Protein AF-A0AAN8QUX8-F1 (afdb_monomer_lite)

Foldseek 3Di:
DVLCVVVVPPDLLPDDQQADPDDDDDDDDDDDDDDDDDDDPDDDDPDDPDQPQDDDLSWDVVSVVSVLVVCVVVVLDPVSCVSNVHDSVVSVVVVVVVVVVVVVCVVVVHDDDDPPPPVSVVVSVLCVVQVQQKWFQDPVRWIARSNPRDTAADDPVISCNPVSGGMDGDDDGDDDPPD

Secondary structure (DSSP, 8-state):
-HHHHHTT-S-TTT--TTSPPPPP---------------------TT---------TT-HHHHHHHHHHHHHHTTT-HHHHHHTT--HHHHHHHHHHHHHHHHHHHHTT------TT-HHHHHHHHHHHTTTSEEEE-TTS-EEETTT--EE---TTSTTTTT--SEEE-S-----S--

Radius of gyration: 19.9 Å; chains: 1; bounding box: 48×49×47 Å

Structure (mmCIF, N/CA/C/O backbone):
data_AF-A0AAN8QUX8-F1
#
_entry.id   AF-A0AAN8QUX8-F1
#
loop_
_atom_site.group_PDB
_atom_site.id
_atom_site.type_symbol
_atom_site.label_atom_id
_atom_site.label_alt_id
_atom_site.label_comp_id
_atom_site.label_asym_id
_atom_site.label_entity_id
_atom_site.label_seq_id
_atom_site.pdbx_PDB_ins_code
_atom_site.Cartn_x
_atom_site.Cartn_y
_atom_site.Cartn_z
_atom_site.occupancy
_atom_site.B_iso_or_equiv
_atom_site.auth_seq_id
_atom_site.auth_comp_id
_atom_site.auth_asym_id
_atom_site.auth_atom_id
_atom_site.pdbx_PDB_model_num
ATOM 1 N N . MET A 1 1 ? -6.688 -5.382 -16.692 1.00 49.72 1 MET A N 1
ATOM 2 C CA . MET A 1 1 ? -6.748 -6.836 -16.999 1.00 49.72 1 MET A CA 1
ATOM 3 C C . MET A 1 1 ? -6.041 -7.184 -18.309 1.00 49.72 1 MET A C 1
ATOM 5 O O . MET A 1 1 ? -5.188 -8.056 -18.287 1.00 49.72 1 MET A O 1
ATOM 9 N N . LEU A 1 2 ? -6.322 -6.482 -19.418 1.00 51.19 2 LEU A N 1
ATOM 10 C CA . LEU A 1 2 ? -5.682 -6.743 -20.720 1.00 51.19 2 LEU A CA 1
ATOM 11 C C . LEU A 1 2 ? -4.148 -6.569 -20.711 1.00 51.19 2 LEU A C 1
ATOM 13 O O . LEU A 1 2 ? -3.449 -7.403 -21.270 1.00 51.19 2 LEU A O 1
ATOM 17 N N . GLN A 1 3 ? -3.618 -5.566 -20.001 1.00 54.81 3 GLN A N 1
ATOM 18 C CA . GLN A 1 3 ? -2.165 -5.364 -19.859 1.00 54.81 3 GLN A CA 1
ATOM 19 C C . GLN A 1 3 ? -1.473 -6.471 -19.037 1.00 54.81 3 GLN A C 1
ATOM 21 O O . GLN A 1 3 ? -0.363 -6.868 -19.358 1.00 54.81 3 GLN A O 1
ATOM 26 N N . LEU A 1 4 ? -2.141 -7.033 -18.020 1.00 53.81 4 LEU A N 1
ATOM 27 C CA . LEU A 1 4 ? -1.599 -8.136 -17.207 1.00 53.81 4 LEU A CA 1
ATOM 28 C C . LEU A 1 4 ? -1.631 -9.480 -17.951 1.00 53.81 4 LEU A C 1
ATOM 30 O O . LEU A 1 4 ? -0.699 -10.271 -17.833 1.00 53.81 4 LEU A O 1
ATOM 34 N N . LEU A 1 5 ? -2.665 -9.714 -18.768 1.00 52.16 5 LEU A N 1
ATOM 35 C CA . LEU A 1 5 ? -2.721 -10.871 -19.666 1.00 52.16 5 LEU A CA 1
ATOM 36 C C . LEU A 1 5 ? -1.632 -10.802 -20.749 1.00 52.16 5 LEU A C 1
ATOM 38 O O . LEU A 1 5 ? -1.061 -11.833 -21.097 1.00 52.16 5 LEU A O 1
ATOM 42 N N . ALA A 1 6 ? -1.294 -9.600 -21.231 1.00 52.31 6 ALA A N 1
ATOM 43 C CA . ALA A 1 6 ? -0.196 -9.387 -22.177 1.00 52.31 6 ALA A CA 1
ATOM 44 C C . ALA A 1 6 ? 1.196 -9.705 -21.587 1.00 52.31 6 ALA A C 1
ATOM 46 O O . ALA A 1 6 ? 2.112 -10.023 -22.338 1.00 52.31 6 ALA A O 1
ATOM 47 N N . LEU A 1 7 ? 1.340 -9.697 -20.256 1.00 54.75 7 LEU A N 1
ATOM 48 C CA . LEU A 1 7 ? 2.561 -10.084 -19.531 1.00 54.75 7 LEU A CA 1
ATOM 49 C C . LEU A 1 7 ? 2.627 -11.586 -19.209 1.00 54.75 7 LEU A C 1
ATOM 51 O O . LEU A 1 7 ? 3.510 -12.030 -18.479 1.00 54.75 7 LEU A O 1
ATOM 55 N N . GLY A 1 8 ? 1.681 -12.387 -19.710 1.00 55.41 8 GLY A N 1
ATOM 56 C CA . GLY A 1 8 ? 1.648 -13.823 -19.442 1.00 55.41 8 GLY A CA 1
ATOM 57 C C . GLY A 1 8 ? 1.286 -14.169 -17.996 1.00 55.41 8 GLY A C 1
ATOM 58 O O . GLY A 1 8 ? 1.642 -15.249 -17.530 1.00 55.41 8 GLY A O 1
ATOM 59 N N . ILE A 1 9 ? 0.579 -13.283 -17.284 1.00 58.78 9 ILE A N 1
ATOM 60 C CA . ILE A 1 9 ? -0.024 -13.583 -15.980 1.00 58.78 9 ILE A CA 1
ATOM 61 C C . ILE A 1 9 ? -1.456 -14.068 -16.252 1.00 58.78 9 ILE A C 1
ATOM 63 O O . ILE A 1 9 ? -2.357 -13.243 -16.422 1.00 58.78 9 ILE A O 1
ATOM 67 N N . PRO A 1 10 ? -1.694 -15.394 -16.336 1.00 51.91 10 PRO A N 1
ATOM 68 C CA . PRO A 1 10 ? -3.001 -15.930 -16.713 1.00 51.91 10 PRO A CA 1
ATOM 69 C C . PRO A 1 10 ? -4.055 -15.685 -15.631 1.00 51.91 10 PRO A C 1
ATOM 71 O O . PRO A 1 10 ? -5.245 -15.663 -15.930 1.00 51.91 10 PRO A O 1
ATOM 74 N N . ASP A 1 11 ? -3.623 -15.496 -14.379 1.00 58.22 11 ASP A N 1
ATOM 75 C CA . ASP A 1 11 ? -4.512 -15.276 -13.249 1.00 58.22 11 ASP A CA 1
ATOM 76 C C . ASP A 1 11 ? -3.861 -14.423 -12.150 1.00 58.22 11 ASP A C 1
ATOM 78 O O . ASP A 1 11 ? -3.044 -14.892 -11.355 1.00 58.22 11 ASP A O 1
ATOM 82 N N . VAL A 1 12 ? -4.292 -13.165 -12.061 1.00 55.34 12 VAL A N 1
ATOM 83 C CA . VAL A 1 12 ? -3.917 -12.222 -10.993 1.00 55.34 12 VAL A CA 1
ATOM 84 C C . VAL A 1 12 ? -4.300 -12.760 -9.603 1.00 55.34 12 VAL A C 1
ATOM 86 O O . VAL A 1 12 ? -3.680 -12.400 -8.602 1.00 55.34 12 VAL A O 1
ATOM 89 N N . MET A 1 13 ? -5.295 -13.651 -9.524 1.00 53.06 13 MET A N 1
ATOM 90 C CA . MET A 1 13 ? -5.800 -14.229 -8.276 1.00 53.06 13 MET A CA 1
ATOM 91 C C . MET A 1 13 ? -4.924 -15.357 -7.732 1.00 53.06 13 MET A C 1
ATOM 93 O O . MET A 1 13 ? -5.042 -15.689 -6.555 1.00 53.06 13 MET A O 1
ATOM 97 N N . ASN A 1 14 ? -4.033 -15.927 -8.538 1.00 56.31 14 ASN A N 1
ATOM 98 C CA . ASN A 1 14 ? -3.065 -16.931 -8.091 1.00 56.31 14 ASN A CA 1
ATOM 99 C C . ASN A 1 14 ? -1.615 -16.467 -8.254 1.00 56.31 14 ASN A C 1
ATOM 101 O O . ASN A 1 14 ? -0.698 -17.147 -7.795 1.00 56.31 14 ASN A O 1
ATOM 105 N N . PHE A 1 15 ? -1.405 -15.302 -8.867 1.00 56.56 15 PHE A N 1
ATOM 106 C CA . PHE A 1 15 ? -0.083 -14.743 -9.068 1.00 56.56 15 PHE A CA 1
ATOM 107 C C . PHE A 1 15 ? 0.506 -14.209 -7.762 1.00 56.56 15 PHE A C 1
ATOM 109 O O . PHE A 1 15 ? -0.055 -13.332 -7.097 1.00 56.56 15 PHE A O 1
ATOM 116 N N . ASP A 1 16 ? 1.666 -14.742 -7.399 1.00 62.25 16 ASP A N 1
ATOM 117 C CA . ASP A 1 16 ? 2.460 -14.212 -6.308 1.00 62.25 16 ASP A CA 1
ATOM 118 C C . ASP A 1 16 ? 3.375 -13.109 -6.842 1.00 62.25 16 ASP A C 1
ATOM 120 O O . ASP A 1 16 ? 4.417 -13.374 -7.428 1.00 62.25 16 ASP A O 1
ATOM 124 N N . PHE A 1 17 ? 2.994 -11.855 -6.598 1.00 60.19 17 PHE A N 1
ATOM 125 C CA . PHE A 1 17 ? 3.734 -10.660 -7.030 1.00 60.19 17 PHE A CA 1
ATOM 126 C C . PHE A 1 17 ? 5.204 -10.632 -6.594 1.00 60.19 17 PHE A C 1
ATOM 128 O O . PHE A 1 17 ? 6.000 -9.878 -7.150 1.00 60.19 17 PHE A O 1
ATOM 135 N N . THR A 1 18 ? 5.579 -11.444 -5.604 1.00 57.81 18 THR A N 1
ATOM 136 C CA . THR A 1 18 ? 6.955 -11.531 -5.117 1.00 57.81 18 THR A CA 1
ATOM 137 C C . THR A 1 18 ? 7.836 -12.512 -5.886 1.00 57.81 18 THR A C 1
ATOM 139 O O . THR A 1 18 ? 9.053 -12.473 -5.711 1.00 57.81 18 THR A O 1
ATOM 142 N N . SER A 1 19 ? 7.277 -13.353 -6.758 1.00 54.66 19 SER A N 1
ATOM 143 C CA . SER A 1 19 ? 8.028 -14.347 -7.528 1.00 54.66 19 SER A CA 1
ATOM 144 C C . SER A 1 19 ? 7.852 -14.150 -9.037 1.00 54.66 19 SER A C 1
ATOM 146 O O . SER A 1 19 ? 6.787 -13.777 -9.523 1.00 54.66 19 SER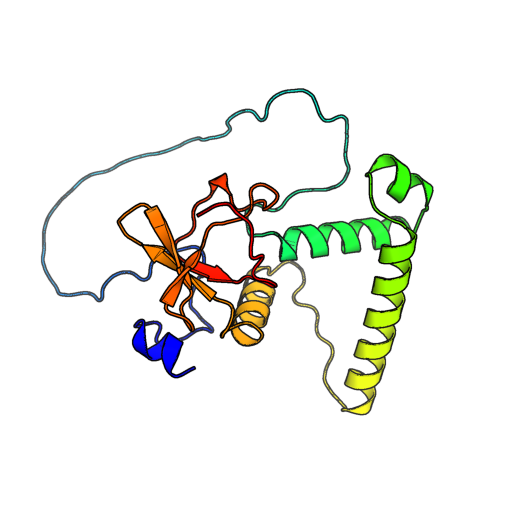 A O 1
ATOM 148 N N . LYS A 1 20 ? 8.929 -14.368 -9.811 1.00 46.41 20 LYS A N 1
ATOM 149 C CA . LYS A 1 20 ? 8.824 -14.387 -11.278 1.00 46.41 20 LYS A CA 1
ATOM 150 C C . LYS A 1 20 ? 7.930 -15.564 -11.691 1.00 46.41 20 LYS A C 1
ATOM 152 O O . LYS A 1 20 ? 8.147 -16.667 -11.175 1.00 46.41 20 LYS A O 1
ATOM 157 N N . PRO A 1 21 ? 6.981 -15.384 -12.629 1.00 44.75 21 PRO A N 1
ATOM 158 C CA . PRO A 1 21 ? 6.284 -16.516 -13.216 1.00 44.75 21 PRO A CA 1
ATOM 159 C C . PRO A 1 21 ? 7.332 -17.431 -13.849 1.00 44.75 21 PRO A C 1
ATOM 161 O O . PRO A 1 21 ? 8.225 -16.974 -14.564 1.00 44.75 21 PRO A O 1
ATOM 164 N N . SER A 1 22 ? 7.262 -18.728 -13.548 1.00 48.03 22 SER A N 1
ATOM 165 C CA . SER A 1 22 ? 8.108 -19.696 -14.240 1.00 48.03 22 SER A CA 1
ATOM 166 C C . SER A 1 22 ? 7.762 -19.655 -15.732 1.00 48.03 22 SER A C 1
ATOM 168 O O . SER A 1 22 ? 6.575 -19.758 -16.059 1.00 48.03 22 SER A O 1
ATOM 170 N N . PRO A 1 23 ? 8.744 -19.517 -16.642 1.00 46.53 23 PRO A N 1
ATOM 171 C CA . PRO A 1 23 ? 8.476 -19.679 -18.063 1.00 46.53 23 PRO A CA 1
ATOM 172 C C . PRO A 1 23 ? 7.879 -21.076 -18.275 1.00 46.53 23 PRO A C 1
ATOM 174 O O . PRO A 1 23 ? 8.342 -22.053 -17.681 1.00 46.53 23 PRO A O 1
ATOM 177 N N . GLY A 1 24 ? 6.788 -21.147 -19.039 1.00 41.19 24 GLY A N 1
ATOM 178 C CA . GLY A 1 24 ? 5.991 -22.358 -19.223 1.00 41.19 24 GLY A CA 1
ATOM 179 C C . GLY A 1 24 ? 6.843 -23.593 -19.530 1.00 41.19 24 GLY A C 1
ATOM 180 O O . GLY A 1 24 ? 7.829 -23.524 -20.261 1.00 41.19 24 GLY A O 1
ATOM 181 N N . LYS A 1 25 ? 6.448 -24.732 -18.949 1.00 36.72 25 LYS A N 1
ATOM 182 C CA . LYS A 1 25 ? 7.082 -26.041 -19.141 1.00 36.72 25 LYS A CA 1
ATOM 183 C C . LYS A 1 25 ? 7.113 -26.422 -20.627 1.00 36.72 25 LYS A C 1
ATOM 185 O O . LYS A 1 25 ? 6.159 -26.998 -21.140 1.00 36.72 25 LYS A O 1
ATOM 190 N N . GLY A 1 26 ? 8.230 -26.152 -21.293 1.00 34.88 26 GLY A N 1
ATOM 191 C CA . GLY A 1 26 ? 8.707 -26.953 -22.413 1.00 34.88 26 GLY A CA 1
ATOM 192 C C . GLY A 1 26 ? 9.493 -28.134 -21.849 1.00 34.88 26 GLY A C 1
ATOM 193 O O . GLY A 1 26 ? 10.427 -27.941 -21.076 1.00 34.88 26 GLY A O 1
ATOM 194 N N . ASN A 1 27 ? 9.081 -29.358 -22.178 1.00 40.19 27 ASN A N 1
ATOM 195 C CA . ASN A 1 27 ? 9.787 -30.580 -21.798 1.00 40.19 27 ASN A CA 1
ATOM 196 C C . ASN A 1 27 ? 11.246 -30.547 -22.280 1.00 40.19 27 ASN A C 1
ATOM 198 O O . ASN A 1 27 ? 11.482 -30.529 -23.485 1.00 40.19 27 ASN A O 1
ATOM 202 N N . ALA A 1 28 ? 12.204 -30.656 -21.358 1.00 32.47 28 ALA A N 1
ATOM 203 C CA . ALA A 1 28 ? 13.522 -31.224 -21.631 1.00 32.47 28 ALA A CA 1
ATOM 204 C C . ALA A 1 28 ? 14.162 -31.738 -20.330 1.00 32.47 28 ALA A C 1
ATOM 206 O O . ALA A 1 28 ? 14.236 -31.035 -19.325 1.00 32.47 28 ALA A O 1
ATOM 207 N N . LEU A 1 29 ? 14.580 -33.004 -20.374 1.00 32.19 29 LEU A N 1
ATOM 208 C CA . LEU A 1 29 ? 15.393 -33.719 -19.390 1.00 32.19 29 LEU A CA 1
ATOM 209 C C . LEU A 1 29 ? 16.697 -32.976 -19.051 1.00 32.19 29 LEU A C 1
ATOM 211 O O . LEU A 1 29 ? 17.331 -32.426 -19.945 1.00 32.19 29 LEU A O 1
ATOM 215 N N . GLY A 1 30 ? 17.182 -33.143 -17.813 1.00 26.88 30 GLY A N 1
ATOM 216 C CA . GLY A 1 30 ? 18.625 -33.108 -17.544 1.00 26.88 30 GLY A CA 1
ATOM 217 C C . GLY A 1 30 ? 19.065 -32.525 -16.199 1.00 26.88 30 GLY A C 1
ATOM 218 O O . GLY A 1 30 ? 19.208 -31.322 -16.072 1.00 26.88 30 GLY A O 1
ATOM 219 N N . SER A 1 31 ? 19.350 -33.425 -15.252 1.00 27.62 31 SER A N 1
ATOM 220 C CA . SER A 1 31 ? 20.399 -33.374 -14.216 1.00 27.62 31 SER A CA 1
ATOM 221 C C . SER A 1 31 ? 20.670 -32.104 -13.389 1.00 27.62 31 SER A C 1
ATOM 223 O O . SER A 1 31 ? 21.272 -31.147 -13.850 1.00 27.62 31 SER A O 1
ATOM 225 N N . GLY A 1 32 ? 20.444 -32.262 -12.078 1.00 26.77 32 GLY A N 1
ATOM 226 C CA . GLY A 1 32 ? 21.499 -32.143 -11.064 1.00 26.77 32 GLY A CA 1
ATOM 227 C C . GLY A 1 32 ? 21.995 -30.747 -10.681 1.00 26.77 32 GLY A C 1
ATOM 228 O O . GLY A 1 32 ? 22.875 -30.208 -11.330 1.00 26.77 32 GLY A O 1
ATOM 229 N N . ALA A 1 33 ? 21.564 -30.265 -9.512 1.00 25.86 33 ALA A N 1
ATOM 230 C CA . ALA A 1 33 ? 22.466 -29.818 -8.444 1.00 25.86 33 ALA A CA 1
ATOM 231 C C . ALA A 1 33 ? 21.657 -29.501 -7.180 1.00 25.86 33 ALA A C 1
ATOM 233 O O . ALA A 1 33 ? 20.778 -28.642 -7.168 1.00 25.86 33 ALA A O 1
ATOM 234 N N . ALA A 1 34 ? 21.975 -30.216 -6.103 1.00 29.48 34 ALA A N 1
ATOM 235 C CA . ALA A 1 34 ? 21.596 -29.850 -4.753 1.00 29.48 34 ALA A CA 1
ATOM 236 C C . ALA A 1 34 ? 22.313 -28.548 -4.362 1.00 29.48 34 ALA A C 1
ATOM 238 O O . ALA A 1 34 ? 23.527 -28.435 -4.511 1.00 29.48 34 ALA A O 1
ATOM 239 N N . GLY A 1 35 ? 21.560 -27.590 -3.829 1.00 25.02 35 GLY A N 1
ATOM 240 C CA . GLY A 1 35 ? 22.073 -26.331 -3.301 1.00 25.02 35 GLY A CA 1
ATOM 241 C C . GLY A 1 35 ? 21.288 -25.946 -2.059 1.00 25.02 35 GLY A C 1
ATOM 242 O O . GLY A 1 35 ? 20.307 -25.215 -2.126 1.00 25.02 35 GLY A O 1
ATOM 243 N N . SER A 1 36 ? 21.707 -26.499 -0.924 1.00 30.00 36 SER A N 1
ATOM 244 C CA . SER A 1 36 ? 21.327 -26.040 0.407 1.00 30.00 36 SER A CA 1
ATOM 245 C C . SER A 1 36 ? 21.720 -24.572 0.576 1.00 30.00 36 SER A C 1
ATOM 247 O O . SER A 1 36 ? 22.906 -24.260 0.552 1.00 30.00 36 SER A O 1
ATOM 249 N N . ALA A 1 37 ? 20.751 -23.707 0.861 1.00 29.80 37 ALA A N 1
ATOM 250 C CA . ALA A 1 37 ? 21.000 -22.429 1.516 1.00 29.80 37 ALA A CA 1
ATOM 251 C C . ALA A 1 37 ? 20.104 -22.331 2.754 1.00 29.80 37 ALA A C 1
ATOM 253 O O . ALA A 1 37 ? 19.001 -21.788 2.747 1.00 29.80 37 ALA A O 1
ATOM 254 N N . ARG A 1 38 ? 20.607 -22.932 3.836 1.00 27.70 38 ARG A N 1
ATOM 255 C CA . ARG A 1 38 ? 20.341 -22.469 5.195 1.00 27.70 38 ARG A CA 1
ATOM 256 C C . ARG A 1 38 ? 20.840 -21.027 5.313 1.00 27.70 38 ARG A C 1
ATOM 258 O O . ARG A 1 38 ? 21.962 -20.759 4.910 1.00 27.70 38 ARG A O 1
ATOM 265 N N . GLY A 1 39 ? 20.049 -20.189 5.978 1.00 27.45 39 GLY A N 1
ATOM 266 C CA . GLY A 1 39 ? 20.541 -19.028 6.718 1.00 27.45 39 GLY A CA 1
ATOM 267 C C . GLY A 1 39 ? 20.785 -17.756 5.908 1.00 27.45 39 GLY A C 1
ATOM 268 O O . GLY A 1 39 ? 21.800 -17.627 5.250 1.00 27.45 39 GLY A O 1
ATOM 269 N N . CYS A 1 40 ? 19.903 -16.776 6.105 1.00 27.94 40 CYS A N 1
ATOM 270 C CA . CYS A 1 40 ? 20.309 -15.392 6.362 1.00 27.94 40 CYS A CA 1
ATOM 271 C C . CYS A 1 40 ? 19.437 -14.877 7.516 1.00 27.94 40 CYS A C 1
ATOM 273 O O . CYS A 1 40 ? 18.485 -14.118 7.342 1.00 27.94 40 CYS A O 1
ATOM 275 N N . MET A 1 41 ? 19.735 -15.369 8.722 1.00 33.16 41 MET A N 1
ATOM 276 C CA . MET A 1 41 ? 19.708 -14.492 9.888 1.00 33.16 41 MET A CA 1
ATOM 277 C C . MET A 1 41 ? 20.925 -13.592 9.714 1.00 33.16 41 MET A C 1
ATOM 279 O O . MET A 1 41 ? 22.038 -14.030 9.973 1.00 33.16 41 MET A O 1
ATOM 283 N N . GLU A 1 42 ? 20.722 -12.381 9.207 1.00 29.38 42 GLU A N 1
ATOM 284 C CA . GLU A 1 42 ? 21.794 -11.391 9.139 1.00 29.38 42 GLU A CA 1
ATOM 285 C C . GLU A 1 42 ? 21.265 -10.053 9.655 1.00 29.38 42 GLU A C 1
ATOM 287 O O . GLU A 1 42 ? 20.597 -9.281 8.966 1.00 29.38 42 GLU A O 1
ATOM 292 N N . GLU A 1 43 ? 21.422 -9.923 10.977 1.00 30.86 43 GLU A N 1
ATOM 293 C CA . GLU A 1 43 ? 21.984 -8.762 11.672 1.00 30.86 43 GLU A CA 1
ATOM 294 C C . GLU A 1 43 ? 21.610 -7.399 11.069 1.00 30.86 43 GLU A C 1
ATOM 296 O O . GLU A 1 43 ? 22.313 -6.821 10.240 1.00 30.86 43 GLU A O 1
ATOM 301 N N . ARG A 1 44 ? 20.493 -6.837 11.546 1.00 36.16 44 ARG A N 1
ATOM 302 C CA . ARG A 1 44 ? 20.213 -5.409 11.354 1.00 36.16 44 ARG A CA 1
ATOM 303 C C . ARG A 1 44 ? 21.118 -4.597 12.286 1.00 36.16 44 ARG A C 1
ATOM 305 O O . ARG A 1 44 ? 21.178 -4.920 13.472 1.00 36.16 44 ARG A O 1
ATOM 312 N N . PRO A 1 45 ? 21.756 -3.519 11.801 1.00 33.84 45 PRO A N 1
ATOM 313 C CA . PRO A 1 45 ? 22.659 -2.723 12.610 1.00 33.84 45 PRO A CA 1
ATOM 314 C C . PRO A 1 45 ? 21.931 -2.066 13.787 1.00 33.84 45 PRO A C 1
ATOM 316 O O . PRO A 1 45 ? 20.834 -1.508 13.682 1.00 33.84 45 PRO A O 1
ATOM 319 N N . SER A 1 46 ? 22.609 -2.155 14.920 1.00 44.28 46 SER A N 1
ATOM 320 C CA . SER A 1 46 ? 22.277 -1.689 16.256 1.00 44.28 46 SER A CA 1
ATOM 321 C C . SER A 1 46 ? 22.156 -0.157 16.315 1.00 44.28 46 SER A C 1
ATOM 323 O O . SER A 1 46 ? 23.169 0.524 16.431 1.00 44.28 46 SER A O 1
ATOM 325 N N . CYS A 1 47 ? 20.942 0.415 16.260 1.00 34.03 47 CYS A N 1
ATOM 326 C CA . CYS A 1 47 ? 20.701 1.792 16.754 1.00 34.03 47 CYS A CA 1
ATOM 327 C C . CYS A 1 47 ? 19.226 2.167 17.040 1.00 34.03 47 CYS A C 1
ATOM 329 O O . CYS A 1 47 ? 18.963 3.068 17.836 1.00 34.03 47 CYS A O 1
ATOM 331 N N . CYS A 1 48 ? 18.220 1.502 16.463 1.00 42.31 48 CYS A N 1
ATOM 332 C CA . CYS A 1 48 ? 16.824 1.934 16.634 1.00 42.31 48 CYS A CA 1
ATOM 333 C C . CYS A 1 48 ? 16.148 1.227 17.820 1.00 42.31 48 CYS A C 1
ATOM 335 O O . CYS A 1 48 ? 15.613 0.129 17.698 1.00 42.31 48 CYS A O 1
ATOM 337 N N . ARG A 1 49 ? 16.205 1.884 18.981 1.00 39.47 49 ARG A N 1
ATOM 338 C CA . ARG A 1 49 ? 15.558 1.516 20.251 1.00 39.47 49 ARG A CA 1
ATOM 339 C C . ARG A 1 49 ? 14.116 1.015 20.053 1.00 39.47 49 ARG A C 1
ATOM 341 O O . ARG A 1 49 ? 13.310 1.703 19.439 1.00 39.47 49 ARG A O 1
ATOM 348 N N . GLN A 1 50 ? 13.826 -0.168 20.598 1.00 41.91 50 GLN A N 1
ATOM 349 C CA . GLN A 1 50 ? 12.522 -0.698 21.027 1.00 41.91 50 GLN A CA 1
ATOM 350 C C . GLN A 1 50 ? 11.253 -0.080 20.388 1.00 41.91 50 GLN A C 1
ATOM 352 O O . GLN A 1 50 ? 10.405 0.456 21.094 1.00 41.91 50 GLN A O 1
ATOM 357 N N . THR A 1 51 ? 11.065 -0.169 19.070 1.00 51.19 51 THR A N 1
ATOM 358 C CA . THR A 1 51 ? 9.772 0.194 18.462 1.00 51.19 51 THR A CA 1
ATOM 359 C C . THR A 1 51 ? 8.891 -1.048 18.373 1.00 51.19 51 THR A C 1
ATOM 361 O O . THR A 1 51 ? 9.310 -2.103 17.905 1.00 51.19 51 THR A O 1
ATOM 364 N N . SER A 1 52 ? 7.640 -0.943 18.825 1.00 56.16 52 SER A N 1
ATOM 365 C CA . SER A 1 52 ? 6.643 -2.027 18.736 1.00 56.16 52 SER A CA 1
ATOM 366 C C . SER A 1 52 ? 6.168 -2.280 17.295 1.00 56.16 52 SER A C 1
ATOM 368 O O . SER A 1 52 ? 5.305 -3.128 17.055 1.00 56.16 52 SER A O 1
ATOM 370 N N . ILE A 1 53 ? 6.676 -1.508 16.330 1.00 67.75 53 ILE A N 1
ATOM 371 C CA . ILE A 1 53 ? 6.289 -1.565 14.926 1.00 67.75 53 ILE A CA 1
ATOM 372 C C . ILE A 1 53 ? 7.125 -2.626 14.212 1.00 67.75 53 ILE A C 1
ATOM 374 O O . ILE A 1 53 ? 8.319 -2.467 13.980 1.00 67.75 53 ILE A O 1
ATOM 378 N N . VAL A 1 54 ? 6.458 -3.704 13.803 1.00 72.56 54 VAL A N 1
ATOM 379 C CA . VAL A 1 54 ? 7.069 -4.762 12.996 1.00 72.56 54 VAL A CA 1
ATOM 380 C C . VAL A 1 54 ? 6.932 -4.417 11.516 1.00 72.56 54 VAL A C 1
ATOM 382 O O . VAL A 1 54 ? 5.840 -4.521 10.945 1.00 72.56 54 VAL A O 1
ATOM 385 N N . LEU A 1 55 ? 8.056 -4.048 10.896 1.00 76.44 55 LEU A N 1
ATOM 386 C CA . LEU A 1 55 ? 8.178 -3.941 9.442 1.00 76.44 55 LEU A CA 1
ATOM 387 C C . LEU A 1 55 ? 7.968 -5.322 8.813 1.00 76.44 55 LEU A C 1
ATOM 389 O O . LEU A 1 55 ? 8.582 -6.307 9.231 1.00 76.44 55 LEU A O 1
ATOM 393 N N . ARG A 1 56 ? 7.098 -5.407 7.807 1.00 73.81 56 ARG A N 1
ATOM 394 C CA . ARG A 1 56 ? 6.877 -6.642 7.047 1.00 73.81 56 ARG A CA 1
ATOM 395 C C . ARG A 1 56 ? 7.690 -6.590 5.766 1.00 73.81 56 ARG A C 1
ATOM 397 O O . ARG A 1 56 ? 7.519 -5.670 4.974 1.00 73.81 56 ARG A O 1
ATOM 404 N N . SER A 1 57 ? 8.500 -7.619 5.533 1.00 73.06 57 SER A N 1
ATOM 405 C CA . SER A 1 57 ? 9.215 -7.804 4.263 1.00 73.06 57 SER A CA 1
ATOM 406 C C . SER A 1 57 ? 8.274 -7.981 3.067 1.00 73.06 57 SER A C 1
ATOM 408 O O . SER A 1 57 ? 8.681 -7.769 1.935 1.00 73.06 57 SER A O 1
ATOM 410 N N . GLU A 1 58 ? 7.008 -8.328 3.312 1.00 77.94 58 GLU A N 1
ATOM 411 C CA . GLU A 1 58 ? 5.992 -8.527 2.274 1.00 77.94 58 GLU A CA 1
ATOM 412 C C . GLU A 1 58 ? 5.481 -7.222 1.629 1.00 77.94 58 GLU A C 1
ATOM 414 O O . GLU A 1 58 ? 4.783 -7.289 0.619 1.00 77.94 58 GLU A O 1
ATOM 419 N N . GLY A 1 59 ? 5.775 -6.045 2.202 1.00 86.31 59 GLY A N 1
ATOM 420 C CA . GLY A 1 59 ? 5.481 -4.753 1.571 1.00 86.31 59 GLY A CA 1
ATOM 421 C C . GLY A 1 59 ? 5.020 -3.639 2.513 1.00 86.31 59 GLY A C 1
ATOM 422 O O . GLY A 1 59 ? 4.644 -3.859 3.672 1.00 86.31 59 GLY A O 1
ATOM 423 N N . ASP A 1 60 ? 5.008 -2.415 1.979 1.00 89.50 60 ASP A N 1
ATOM 424 C CA . ASP A 1 60 ? 4.677 -1.197 2.731 1.00 89.50 60 ASP A CA 1
ATOM 425 C C . ASP A 1 60 ? 3.225 -1.200 3.226 1.00 89.50 60 ASP A C 1
ATOM 427 O O . ASP A 1 60 ? 2.962 -0.942 4.400 1.00 89.50 60 ASP A O 1
ATOM 431 N N . HIS A 1 61 ? 2.272 -1.593 2.376 1.00 90.12 61 HIS A N 1
ATOM 432 C CA . HIS A 1 61 ? 0.852 -1.661 2.739 1.00 90.12 61 HIS A CA 1
ATOM 433 C C . HIS A 1 61 ? 0.586 -2.595 3.933 1.00 90.12 61 HIS A C 1
ATOM 435 O O . HIS A 1 61 ? -0.234 -2.292 4.802 1.00 90.12 61 HIS A O 1
ATOM 441 N N . LEU A 1 62 ? 1.302 -3.722 4.018 1.00 89.06 62 LEU A N 1
ATOM 442 C CA . LEU A 1 62 ? 1.185 -4.657 5.142 1.00 89.06 62 LEU A CA 1
ATOM 443 C C . LEU A 1 62 ? 1.846 -4.113 6.409 1.00 89.06 62 LEU A C 1
ATOM 445 O O . LEU A 1 62 ? 1.342 -4.338 7.512 1.00 89.06 62 LEU A O 1
ATOM 449 N N . THR A 1 63 ? 2.931 -3.359 6.258 1.00 89.62 63 THR A N 1
ATOM 450 C CA . THR A 1 63 ? 3.547 -2.620 7.362 1.00 89.62 63 THR A CA 1
ATOM 451 C C . THR A 1 63 ? 2.576 -1.576 7.925 1.00 89.62 63 THR A C 1
ATOM 453 O O . THR A 1 63 ? 2.339 -1.555 9.133 1.00 89.62 63 THR A O 1
ATOM 456 N N . LEU A 1 64 ? 1.915 -0.789 7.069 1.00 90.06 64 LEU A N 1
ATOM 457 C CA . LEU A 1 64 ? 0.886 0.177 7.480 1.00 90.06 64 LEU A CA 1
ATOM 458 C C . LEU A 1 64 ? -0.303 -0.504 8.176 1.00 90.06 64 LEU A C 1
ATOM 460 O O . LEU A 1 64 ? -0.769 -0.041 9.221 1.00 90.06 64 LEU A O 1
ATOM 464 N N . LEU A 1 65 ? -0.760 -1.648 7.656 1.00 89.56 65 LEU A N 1
ATOM 465 C CA . LEU A 1 65 ? -1.813 -2.445 8.291 1.00 89.56 65 LEU A CA 1
ATOM 466 C C . LEU A 1 65 ? -1.407 -2.914 9.695 1.00 89.56 65 LEU A C 1
ATOM 468 O O . LEU A 1 65 ? -2.222 -2.885 10.621 1.00 89.56 65 LEU A O 1
ATOM 472 N N . ASN A 1 66 ? -0.157 -3.340 9.870 1.00 89.25 66 ASN A N 1
ATOM 473 C CA . ASN A 1 66 ? 0.369 -3.749 11.168 1.00 89.25 66 ASN A CA 1
ATOM 474 C C . ASN A 1 66 ? 0.440 -2.583 12.157 1.00 89.25 66 ASN A C 1
ATOM 476 O O . ASN A 1 66 ? 0.029 -2.759 13.305 1.00 89.25 66 ASN A O 1
ATOM 480 N N . ILE A 1 67 ? 0.884 -1.403 11.717 1.00 90.31 67 ILE A N 1
ATOM 481 C CA . ILE A 1 67 ? 0.898 -0.182 12.539 1.00 90.31 67 ILE A CA 1
ATOM 482 C C . ILE A 1 67 ? -0.519 0.140 13.020 1.00 90.31 67 ILE A C 1
ATOM 484 O O . ILE A 1 67 ? -0.738 0.338 14.216 1.00 90.31 67 ILE A O 1
ATOM 488 N N . TYR A 1 68 ? -1.508 0.105 12.123 1.00 90.31 68 TYR A N 1
ATOM 489 C CA . TYR A 1 68 ? -2.903 0.346 12.493 1.00 90.31 68 TYR A CA 1
ATOM 490 C C . TYR A 1 68 ? -3.450 -0.703 13.468 1.00 90.31 68 TYR A C 1
ATOM 492 O O . TYR A 1 68 ? -4.121 -0.359 14.444 1.00 90.31 68 TYR A O 1
ATOM 500 N N . ARG A 1 69 ? -3.136 -1.986 13.259 1.00 89.19 69 ARG A N 1
ATOM 501 C CA . ARG A 1 69 ? -3.511 -3.062 14.190 1.00 89.19 69 ARG A CA 1
ATOM 502 C C . ARG A 1 69 ? -2.883 -2.857 15.571 1.00 89.19 69 ARG A C 1
ATOM 504 O O . ARG A 1 69 ? -3.575 -3.052 16.567 1.00 89.19 69 ARG A O 1
ATOM 511 N N . ALA A 1 70 ? -1.615 -2.456 15.642 1.00 89.31 70 ALA A N 1
ATOM 512 C CA . ALA A 1 70 ? -0.929 -2.165 16.900 1.00 89.31 70 ALA A CA 1
ATOM 513 C C . ALA A 1 70 ? -1.560 -0.963 17.622 1.00 89.31 70 ALA A C 1
ATOM 515 O O . ALA A 1 70 ? -1.931 -1.085 18.787 1.00 89.31 70 ALA A O 1
ATOM 516 N N . PHE A 1 71 ? -1.813 0.136 16.905 1.00 88.75 71 PHE A N 1
ATOM 517 C CA . PHE A 1 71 ? -2.496 1.320 17.436 1.00 88.75 71 PHE A CA 1
ATOM 518 C C . PHE A 1 71 ? -3.892 1.004 17.997 1.00 88.75 71 PHE A C 1
ATOM 520 O O . PHE A 1 71 ? -4.281 1.486 19.063 1.00 88.75 71 PHE A O 1
ATOM 527 N N . LYS A 1 72 ? -4.656 0.150 17.304 1.00 88.56 72 LYS A N 1
ATOM 528 C CA . LYS A 1 72 ? -5.973 -0.293 17.780 1.00 88.56 72 LYS A CA 1
ATOM 529 C C . LYS A 1 72 ? -5.887 -1.177 19.025 1.00 88.56 72 LYS A C 1
ATOM 531 O O . LYS A 1 72 ? -6.772 -1.067 19.866 1.00 88.56 72 LYS A O 1
ATOM 536 N N . LYS A 1 73 ? -4.852 -2.014 19.165 1.00 88.50 73 LYS A N 1
ATOM 537 C CA . LYS A 1 73 ? -4.643 -2.858 20.358 1.00 88.50 73 LYS A CA 1
ATOM 538 C C . LYS A 1 73 ? -4.350 -2.036 21.613 1.00 88.50 73 LYS A C 1
ATOM 540 O O . LYS A 1 73 ? -4.807 -2.403 22.686 1.00 88.50 73 LYS A O 1
ATOM 545 N N . VAL A 1 74 ? -3.639 -0.919 21.475 1.00 87.81 74 VAL A N 1
ATOM 546 C CA . VAL A 1 74 ? -3.323 -0.005 22.588 1.00 87.81 74 VAL A CA 1
ATOM 547 C C . VAL A 1 74 ? -4.422 1.035 22.850 1.00 87.81 74 VAL A C 1
ATOM 549 O O . VAL A 1 74 ? -4.160 2.061 23.469 1.00 87.81 74 VAL A O 1
ATOM 552 N N . ASN A 1 75 ? -5.647 0.803 22.362 1.00 84.62 75 ASN A N 1
ATOM 553 C CA . ASN A 1 75 ? -6.805 1.685 22.549 1.00 84.62 75 ASN A CA 1
ATOM 554 C C . ASN A 1 75 ? -6.552 3.154 22.164 1.00 84.62 75 ASN A C 1
ATOM 556 O O . ASN A 1 75 ? -6.985 4.067 22.860 1.00 84.62 75 ASN A O 1
ATOM 560 N N . ALA A 1 76 ? -5.869 3.388 21.038 1.00 79.00 76 ALA A N 1
ATOM 561 C CA . ALA A 1 76 ? -5.587 4.731 20.529 1.00 79.00 76 ALA A CA 1
ATOM 562 C C . ALA A 1 76 ? -4.772 5.629 21.489 1.00 79.00 76 ALA A C 1
ATOM 564 O O . ALA A 1 76 ? -4.930 6.852 21.504 1.00 79.00 76 ALA A O 1
ATOM 565 N N . ASN A 1 77 ? -3.878 5.026 22.281 1.00 86.44 77 ASN A N 1
ATOM 566 C CA . ASN A 1 77 ? -3.009 5.754 23.200 1.00 86.44 77 ASN A CA 1
ATOM 567 C C . ASN A 1 77 ? -2.065 6.721 22.452 1.00 86.44 77 ASN A C 1
ATOM 569 O O . ASN A 1 77 ? -1.264 6.314 21.607 1.00 86.44 77 ASN A O 1
ATOM 573 N N . LYS A 1 78 ? -2.135 8.012 22.801 1.00 87.31 78 LYS A N 1
ATOM 574 C CA . LYS A 1 78 ? -1.274 9.067 22.243 1.00 87.31 78 LYS A CA 1
ATOM 575 C C . LYS A 1 78 ? 0.194 8.892 22.630 1.00 87.31 78 LYS A C 1
ATOM 577 O O . LYS A 1 78 ? 1.059 9.250 21.837 1.00 87.31 78 LYS A O 1
ATOM 582 N N . GLU A 1 79 ? 0.463 8.334 23.807 1.00 88.69 79 GLU A N 1
ATOM 583 C CA . GLU A 1 79 ? 1.825 8.078 24.275 1.00 88.69 79 GLU A CA 1
ATOM 584 C C . GLU A 1 79 ? 2.515 7.034 23.394 1.00 88.69 79 GLU A C 1
ATOM 586 O O . GLU A 1 79 ? 3.604 7.273 22.887 1.00 88.69 79 GLU A O 1
ATOM 591 N N . TRP A 1 80 ? 1.811 5.944 23.070 1.00 88.94 80 TRP A N 1
ATOM 592 C CA . TRP A 1 80 ? 2.316 4.929 22.144 1.00 88.94 80 TRP A CA 1
ATOM 593 C C . TRP A 1 80 ? 2.648 5.524 20.769 1.00 88.94 80 TRP A C 1
ATOM 595 O O . TRP A 1 80 ? 3.674 5.192 20.178 1.00 88.94 80 TRP A O 1
ATOM 605 N N . CYS A 1 81 ? 1.812 6.437 20.263 1.00 88.00 81 CYS A N 1
ATOM 606 C CA . CYS A 1 81 ? 2.099 7.149 19.018 1.00 88.00 81 CYS A CA 1
ATOM 607 C C . CYS A 1 81 ? 3.386 7.977 19.109 1.00 88.00 81 CYS A C 1
ATOM 609 O O . CYS A 1 81 ? 4.173 7.970 18.165 1.00 88.00 81 CYS A O 1
ATOM 611 N N . ARG A 1 82 ? 3.620 8.656 20.240 1.00 88.00 82 ARG A N 1
ATOM 612 C CA . ARG A 1 82 ? 4.838 9.442 20.475 1.00 88.00 82 ARG A CA 1
ATOM 613 C C . ARG A 1 82 ? 6.080 8.553 20.518 1.00 88.00 82 ARG A C 1
ATOM 615 O O . ARG A 1 82 ? 7.049 8.847 19.829 1.00 88.00 82 ARG A O 1
ATOM 622 N N . GLU A 1 83 ? 6.026 7.453 21.262 1.00 89.00 83 GLU A N 1
ATOM 623 C CA . GLU A 1 83 ? 7.133 6.496 21.400 1.00 89.00 83 GLU A CA 1
ATOM 624 C C . GLU A 1 83 ? 7.483 5.787 20.085 1.00 89.00 83 GLU A C 1
ATOM 626 O O . GLU A 1 83 ? 8.643 5.475 19.831 1.00 89.00 83 GLU A O 1
ATOM 631 N N . ASN A 1 84 ? 6.485 5.541 19.230 1.00 86.06 84 ASN A N 1
ATOM 632 C CA . ASN A 1 84 ? 6.660 4.826 17.966 1.00 86.06 84 ASN A CA 1
ATOM 633 C C . ASN A 1 84 ? 6.730 5.760 16.743 1.00 86.06 84 ASN A C 1
ATOM 635 O O . ASN A 1 84 ? 6.654 5.281 15.614 1.00 86.06 84 ASN A O 1
ATOM 639 N N . PHE A 1 85 ? 6.871 7.075 16.954 1.00 88.25 85 PHE A N 1
ATOM 640 C CA . PHE A 1 85 ? 6.966 8.093 15.895 1.00 88.25 85 PHE A CA 1
ATOM 641 C C . PHE A 1 85 ? 5.798 8.064 14.890 1.00 88.25 85 PHE A C 1
ATOM 643 O O . PHE A 1 85 ? 5.958 8.343 13.702 1.00 88.25 85 PHE A O 1
ATOM 650 N N . VAL A 1 86 ? 4.594 7.741 15.367 1.00 89.50 86 VAL A N 1
ATOM 651 C CA . VAL A 1 86 ? 3.359 7.720 14.575 1.00 89.50 86 VAL A CA 1
ATOM 652 C C . VAL A 1 86 ? 2.564 8.999 14.824 1.00 89.50 86 VAL A C 1
ATOM 654 O O . VAL A 1 86 ? 2.367 9.427 15.960 1.00 89.50 86 VAL A O 1
ATOM 657 N N . ASN A 1 87 ? 2.034 9.608 13.763 1.00 91.06 87 ASN A N 1
ATOM 658 C CA . ASN A 1 87 ? 1.188 10.791 13.900 1.00 91.06 87 ASN A CA 1
ATOM 659 C C . ASN A 1 87 ? -0.215 10.413 14.416 1.00 91.06 87 ASN A C 1
ATOM 661 O O . ASN A 1 87 ? -1.021 9.825 13.694 1.00 91.06 87 ASN A O 1
ATOM 665 N N . SER A 1 88 ? -0.526 10.795 15.657 1.00 90.00 88 SER A N 1
ATOM 666 C CA . SER A 1 88 ? -1.807 10.485 16.308 1.00 90.00 88 SER A CA 1
ATOM 667 C C . SER A 1 88 ? -3.025 11.072 15.586 1.00 90.00 88 SER A C 1
ATOM 669 O O . SER A 1 88 ? -4.057 10.407 15.519 1.00 90.00 88 SER A O 1
ATOM 671 N N . ARG A 1 89 ? -2.909 12.267 14.990 1.00 91.56 89 ARG A N 1
ATOM 672 C CA . ARG A 1 89 ? -3.996 12.897 14.220 1.00 91.56 89 ARG A CA 1
ATOM 673 C C . ARG A 1 89 ? -4.338 12.067 12.985 1.00 91.56 89 ARG A C 1
ATOM 675 O O . ARG A 1 89 ? -5.511 11.800 12.739 1.00 91.56 89 ARG A O 1
ATOM 682 N N . ASN A 1 90 ? -3.321 11.605 12.259 1.00 93.31 90 ASN A N 1
ATOM 683 C CA . ASN A 1 90 ? -3.526 10.763 11.080 1.00 93.31 90 ASN A CA 1
ATOM 684 C C . ASN A 1 90 ? -4.168 9.425 11.470 1.00 93.31 90 ASN A C 1
ATOM 686 O O . ASN A 1 90 ? -5.058 8.947 10.777 1.00 93.31 90 ASN A O 1
ATOM 690 N N . MET A 1 91 ? -3.784 8.842 12.608 1.00 92.12 91 MET A N 1
ATOM 691 C CA . MET A 1 91 ? -4.384 7.588 13.077 1.00 92.12 91 MET A CA 1
ATOM 692 C C . MET A 1 91 ? -5.863 7.728 13.456 1.00 92.12 91 MET A C 1
ATOM 694 O O . MET A 1 91 ? -6.647 6.819 13.165 1.00 92.12 91 MET A O 1
ATOM 698 N N . SER A 1 92 ? -6.260 8.854 14.058 1.00 91.19 92 SER A N 1
ATOM 699 C CA . SER A 1 92 ? -7.677 9.165 14.294 1.00 91.19 92 SER A CA 1
ATOM 700 C C . SER A 1 92 ? -8.447 9.270 12.978 1.00 91.19 92 SER A C 1
ATOM 702 O O . SER A 1 92 ? -9.461 8.592 12.816 1.00 91.19 92 SER A O 1
ATOM 704 N N . MET A 1 93 ? -7.906 10.010 12.003 1.00 94.25 93 MET A N 1
ATOM 705 C CA . MET A 1 93 ? -8.501 10.152 10.669 1.00 94.25 93 MET A CA 1
ATOM 706 C C . MET A 1 93 ? -8.671 8.797 9.965 1.00 94.25 93 MET A C 1
ATOM 708 O O . MET A 1 93 ? -9.732 8.511 9.418 1.00 94.25 93 MET A O 1
ATOM 712 N N . VAL A 1 94 ? -7.670 7.912 10.029 1.00 94.19 94 VAL A N 1
ATOM 713 C CA . VAL A 1 94 ? -7.777 6.546 9.481 1.00 94.19 94 VAL A CA 1
ATOM 714 C C . VAL A 1 94 ? -8.918 5.766 10.148 1.00 94.19 94 VAL A C 1
ATOM 716 O O . VAL A 1 94 ? -9.620 4.999 9.486 1.00 94.19 94 VAL A O 1
ATOM 719 N N . GLY A 1 95 ? -9.128 5.952 11.455 1.00 92.75 95 GLY A N 1
ATOM 720 C CA . GLY A 1 95 ? -10.251 5.363 12.185 1.00 92.75 95 GLY A CA 1
ATOM 721 C C . GLY A 1 95 ? -11.613 5.836 11.674 1.00 92.75 95 GLY A C 1
ATOM 722 O O . GLY A 1 95 ? -12.491 5.003 11.445 1.00 92.75 95 GLY A O 1
ATOM 723 N N . GLU A 1 96 ? -11.762 7.141 11.459 1.00 94.00 96 GLU A N 1
ATOM 724 C CA . GLU A 1 96 ? -12.984 7.767 10.941 1.00 94.00 96 GLU A CA 1
ATOM 725 C C . GLU A 1 96 ? -13.283 7.328 9.504 1.00 94.00 96 GLU A C 1
ATOM 727 O O . GLU A 1 96 ? -14.375 6.829 9.228 1.00 94.00 96 GLU A O 1
ATOM 732 N N . VAL A 1 97 ? -12.294 7.401 8.606 1.00 96.31 97 VAL A N 1
ATOM 733 C CA . VAL A 1 97 ? -12.432 6.965 7.205 1.00 96.31 97 VAL A CA 1
ATOM 734 C C . VAL A 1 97 ? -12.826 5.489 7.133 1.00 96.31 97 VAL A C 1
ATOM 736 O O . VAL A 1 97 ? -13.735 5.113 6.393 1.00 96.31 97 VAL A O 1
ATOM 739 N N . ARG A 1 98 ? -12.208 4.628 7.951 1.00 93.81 98 ARG A N 1
ATOM 740 C CA . ARG A 1 98 ? -12.582 3.208 8.016 1.00 93.81 98 ARG A CA 1
ATOM 741 C C . ARG A 1 98 ? -14.024 3.013 8.493 1.00 93.81 98 ARG A C 1
ATOM 743 O O . ARG A 1 98 ? -14.695 2.105 8.000 1.00 93.81 98 ARG A O 1
ATOM 750 N N . ALA A 1 99 ? -14.491 3.803 9.460 1.00 93.38 99 ALA A N 1
ATOM 751 C CA . ALA A 1 99 ? -15.866 3.724 9.950 1.00 93.38 99 ALA A CA 1
ATOM 752 C C . ALA A 1 99 ? -16.872 4.116 8.856 1.00 93.38 99 ALA A C 1
ATOM 754 O O . ALA A 1 99 ? -17.837 3.386 8.639 1.00 93.38 99 ALA A O 1
ATOM 755 N N . GLN A 1 100 ? -16.587 5.185 8.108 1.00 96.50 100 GLN A N 1
ATOM 756 C CA . GLN A 1 100 ? -17.412 5.632 6.981 1.00 96.50 100 GLN A CA 1
ATOM 757 C C . GLN A 1 100 ? -17.478 4.579 5.868 1.00 96.50 100 GLN A C 1
ATOM 759 O O . GLN A 1 100 ? -18.563 4.200 5.431 1.00 96.50 100 GLN A O 1
ATOM 764 N N . LEU A 1 101 ? -16.328 4.032 5.455 1.00 94.19 101 LEU A N 1
ATOM 765 C CA . LEU A 1 101 ? -16.285 2.966 4.449 1.00 94.19 101 LEU A CA 1
ATOM 766 C C . LEU A 1 101 ? -17.076 1.735 4.902 1.00 94.19 101 LEU A C 1
ATOM 768 O O . LEU A 1 101 ? -17.823 1.153 4.120 1.00 94.19 101 LEU A O 1
ATOM 772 N N . ARG A 1 102 ? -16.966 1.361 6.182 1.00 93.25 102 ARG A N 1
ATOM 773 C CA . ARG A 1 102 ? -17.744 0.257 6.752 1.00 93.25 102 ARG A CA 1
ATOM 774 C C . ARG A 1 102 ? -19.247 0.517 6.665 1.00 93.25 102 ARG A C 1
ATOM 776 O O . ARG A 1 102 ? -19.987 -0.400 6.321 1.00 93.25 102 ARG A O 1
ATOM 783 N N . GLU A 1 103 ? -19.694 1.724 6.990 1.00 94.25 103 GLU A N 1
ATOM 784 C CA . GLU A 1 103 ? -21.106 2.099 6.920 1.00 94.25 103 GLU A CA 1
ATOM 785 C C . GLU A 1 103 ? -21.642 2.006 5.486 1.00 94.25 103 GLU A C 1
ATOM 787 O O . GLU A 1 103 ? -22.707 1.430 5.266 1.00 94.25 103 GLU A O 1
ATOM 792 N N . ILE A 1 104 ? -20.877 2.489 4.503 1.00 95.06 104 ILE A N 1
ATOM 793 C CA . ILE A 1 104 ? -21.223 2.373 3.080 1.00 95.06 104 ILE A CA 1
ATOM 794 C C . ILE A 1 104 ? -21.340 0.899 2.675 1.00 95.06 104 ILE A C 1
ATOM 796 O O . ILE A 1 104 ? -22.328 0.511 2.054 1.00 95.06 104 ILE A O 1
ATOM 800 N N . CYS A 1 105 ? -20.389 0.052 3.079 1.00 92.81 105 CYS A N 1
ATOM 801 C CA . CYS A 1 105 ? -20.451 -1.381 2.791 1.00 92.81 105 CYS A CA 1
ATOM 802 C C . CYS A 1 105 ? -21.708 -2.045 3.366 1.00 92.81 105 CYS A C 1
ATOM 804 O O . CYS A 1 105 ? -22.327 -2.867 2.692 1.00 92.81 105 CYS A O 1
ATOM 806 N N . LEU A 1 106 ? -22.099 -1.676 4.590 1.00 92.81 106 LEU A N 1
ATOM 807 C CA . LEU A 1 106 ? -23.313 -2.190 5.226 1.00 92.81 106 LEU A CA 1
ATOM 808 C C . LEU A 1 106 ? -24.578 -1.717 4.502 1.00 92.81 106 LEU A C 1
ATOM 810 O O . LEU A 1 106 ? -25.476 -2.524 4.278 1.00 92.81 106 LEU A O 1
ATOM 814 N N . LYS A 1 107 ? -24.634 -0.447 4.078 1.00 94.81 107 LYS A N 1
ATOM 815 C CA . LYS A 1 107 ? -25.749 0.094 3.276 1.00 94.81 107 LYS A CA 1
ATOM 816 C C . LYS A 1 107 ? -25.905 -0.635 1.941 1.00 94.81 107 LYS A C 1
ATOM 818 O O . LYS A 1 107 ? -27.023 -0.868 1.497 1.00 94.81 107 LYS A O 1
ATOM 823 N N . LEU A 1 108 ? -24.793 -1.039 1.332 1.00 94.50 108 LEU A N 1
ATOM 824 C CA . LEU A 1 108 ? -24.763 -1.812 0.089 1.00 94.50 108 LEU A CA 1
ATOM 825 C C . LEU A 1 108 ? -24.957 -3.325 0.298 1.00 94.50 108 LEU A C 1
ATOM 827 O O . LEU A 1 108 ? -24.783 -4.093 -0.643 1.00 94.50 108 LEU A O 1
ATOM 831 N N . SER A 1 109 ? -25.308 -3.769 1.511 1.00 91.69 109 SER A N 1
ATOM 832 C CA . SER A 1 109 ? -25.493 -5.189 1.856 1.00 91.69 109 SER A CA 1
ATOM 833 C C . SER A 1 109 ? -24.270 -6.069 1.553 1.00 91.69 109 SER A C 1
ATOM 835 O O . SER A 1 109 ? -24.394 -7.269 1.306 1.00 91.69 109 SER A O 1
ATOM 837 N N . MET A 1 110 ? -23.064 -5.493 1.590 1.00 88.50 110 MET A N 1
ATOM 838 C CA . MET A 1 110 ? -21.828 -6.245 1.388 1.00 88.50 110 MET A CA 1
ATOM 839 C C . MET A 1 110 ? -21.417 -6.970 2.670 1.00 88.50 110 MET A C 1
ATOM 841 O O . MET A 1 110 ? -21.382 -6.394 3.761 1.00 88.50 110 MET A O 1
ATOM 845 N N . LYS A 1 111 ? -21.043 -8.245 2.534 1.00 85.75 111 LYS A N 1
ATOM 846 C CA . LYS A 1 111 ? -20.561 -9.052 3.655 1.00 85.75 111 LYS A CA 1
ATOM 847 C C . LYS A 1 111 ? -19.158 -8.601 4.063 1.00 85.75 111 LYS A C 1
ATOM 849 O O . LYS A 1 111 ? -18.215 -8.667 3.280 1.00 85.75 111 LYS A O 1
ATOM 854 N N . LEU A 1 112 ? -19.016 -8.160 5.310 1.00 84.50 112 LEU A N 1
ATOM 855 C CA . LEU A 1 112 ? -17.726 -7.773 5.876 1.00 84.50 112 LEU A CA 1
ATOM 856 C C . LEU A 1 112 ? -17.031 -8.995 6.471 1.00 84.50 112 LEU A C 1
ATOM 858 O O . LEU A 1 112 ? -17.367 -9.436 7.568 1.00 84.50 112 LEU A O 1
ATOM 862 N N . GLU A 1 113 ? -16.035 -9.513 5.761 1.00 84.94 113 GLU A N 1
ATOM 863 C CA . GLU A 1 113 ? -15.194 -10.613 6.229 1.00 84.94 113 GLU A CA 1
ATOM 864 C C . GLU A 1 113 ? -13.754 -10.152 6.460 1.00 84.94 113 GLU A C 1
ATOM 866 O O . GLU A 1 113 ? -13.239 -9.259 5.787 1.00 84.94 113 GLU A O 1
ATOM 871 N N . SER A 1 114 ? -13.089 -10.768 7.437 1.00 81.38 114 SER A N 1
ATOM 872 C CA . SER A 1 114 ? -11.674 -10.527 7.718 1.00 81.38 114 SER A CA 1
ATOM 873 C C . SER A 1 114 ? -10.842 -11.689 7.195 1.00 81.38 114 SER A C 1
ATOM 875 O O . SER A 1 114 ? -11.151 -12.845 7.460 1.00 81.38 114 SER A O 1
ATOM 877 N N . CYS A 1 115 ? -9.735 -11.386 6.519 1.00 78.31 115 CYS A N 1
ATOM 878 C CA . CYS A 1 115 ? -8.765 -12.381 6.059 1.00 78.31 115 CYS A CA 1
ATOM 879 C C . CYS A 1 115 ? -7.825 -12.891 7.173 1.00 78.31 115 CYS A C 1
ATOM 881 O O . CYS A 1 115 ? -6.935 -13.694 6.909 1.00 78.31 115 CYS A O 1
ATOM 883 N N . GLY A 1 116 ? -7.987 -12.425 8.418 1.00 81.88 116 GLY A N 1
ATOM 884 C CA . GLY A 1 116 ? -7.174 -12.866 9.554 1.00 81.88 116 GLY A CA 1
ATOM 885 C C . GLY A 1 116 ? -5.675 -12.614 9.345 1.00 81.88 116 GLY A C 1
ATOM 886 O O . GLY A 1 116 ? -5.241 -11.462 9.191 1.00 81.88 116 GLY A O 1
ATOM 887 N N . SER A 1 117 ? -4.894 -13.697 9.376 1.00 78.44 117 SER A N 1
ATOM 888 C CA . SER A 1 117 ? -3.443 -13.723 9.149 1.00 78.44 117 SER A CA 1
ATOM 889 C C . SER A 1 117 ? -3.037 -13.982 7.693 1.00 78.44 117 SER A C 1
ATOM 891 O O . SER A 1 117 ? -1.850 -13.874 7.396 1.00 78.44 117 SER A O 1
ATOM 893 N N . ASP A 1 118 ? -3.979 -14.283 6.792 1.00 82.56 118 ASP A N 1
ATOM 894 C CA . ASP A 1 118 ? -3.699 -14.515 5.370 1.00 82.56 118 ASP A CA 1
ATOM 895 C C . ASP A 1 118 ? -3.393 -13.178 4.676 1.00 82.56 118 ASP A C 1
ATOM 897 O O . ASP A 1 118 ? -4.283 -12.423 4.265 1.00 82.56 118 ASP A O 1
ATOM 901 N N . THR A 1 119 ? -2.100 -12.864 4.585 1.00 82.69 119 THR A N 1
ATOM 902 C CA . THR A 1 119 ? -1.575 -11.674 3.905 1.00 82.69 119 THR A CA 1
ATOM 903 C C . THR A 1 119 ? -1.681 -11.788 2.386 1.00 82.69 119 THR A C 1
ATOM 905 O O . THR A 1 119 ? -1.746 -10.761 1.708 1.00 82.69 119 THR A O 1
ATOM 908 N N . GLY A 1 120 ? -1.783 -13.006 1.843 1.00 84.12 120 GLY A N 1
ATOM 909 C CA . GLY A 1 120 ? -1.940 -13.259 0.414 1.00 84.12 120 GLY A CA 1
ATOM 910 C C . GLY A 1 120 ? -3.249 -12.690 -0.126 1.00 84.12 120 GLY A C 1
ATOM 911 O O . GLY A 1 120 ? -3.246 -12.007 -1.148 1.00 84.12 120 GLY A O 1
ATOM 912 N N . ARG A 1 121 ? -4.369 -12.865 0.592 1.00 84.94 121 ARG A N 1
ATOM 913 C CA . ARG A 1 121 ? -5.667 -12.265 0.204 1.00 84.94 121 ARG A CA 1
ATOM 914 C C . ARG A 1 121 ? -5.612 -10.742 0.116 1.00 84.94 121 ARG A C 1
ATOM 916 O O . ARG A 1 121 ? -6.183 -10.166 -0.805 1.00 84.94 121 ARG A O 1
ATOM 923 N N . VAL A 1 122 ? -4.913 -10.098 1.052 1.00 86.44 122 VAL A N 1
ATOM 924 C CA . VAL A 1 122 ? -4.746 -8.636 1.058 1.00 86.44 122 VAL A CA 1
ATOM 925 C C . VAL A 1 122 ? -3.920 -8.193 -0.144 1.00 86.44 122 VAL A C 1
ATOM 927 O O . VAL A 1 122 ? -4.337 -7.286 -0.859 1.00 86.44 122 VAL A O 1
ATOM 930 N N . ARG A 1 123 ? -2.790 -8.862 -0.406 1.00 86.50 123 ARG A N 1
ATOM 931 C CA . ARG A 1 123 ? -1.932 -8.566 -1.563 1.00 86.50 123 ARG A CA 1
ATOM 932 C C . ARG A 1 123 ? -2.685 -8.723 -2.885 1.00 86.50 123 ARG A C 1
ATOM 934 O O . ARG A 1 123 ? -2.607 -7.833 -3.722 1.00 86.50 123 ARG A O 1
ATOM 941 N N . ARG A 1 124 ? -3.490 -9.779 -3.032 1.00 85.06 124 ARG A N 1
ATOM 942 C CA . ARG A 1 124 ? -4.348 -9.984 -4.212 1.00 85.06 124 ARG A CA 1
ATOM 943 C C . ARG A 1 124 ? -5.389 -8.884 -4.387 1.00 85.06 124 ARG A C 1
ATOM 945 O O . ARG A 1 124 ? -5.556 -8.372 -5.487 1.00 85.06 124 ARG A O 1
ATOM 952 N N . CYS A 1 125 ? -6.060 -8.485 -3.306 1.00 87.00 125 CYS A N 1
ATOM 953 C CA . CYS A 1 125 ? -7.028 -7.389 -3.351 1.00 87.00 125 CYS A CA 1
ATOM 954 C C . CYS A 1 125 ? -6.371 -6.066 -3.773 1.00 87.00 125 CYS A C 1
ATOM 956 O O . CYS A 1 125 ? -6.937 -5.335 -4.583 1.00 87.00 125 CYS A O 1
ATOM 958 N N . LEU A 1 126 ? -5.178 -5.768 -3.245 1.00 88.62 126 LEU A N 1
ATOM 959 C CA . LEU A 1 126 ? -4.418 -4.571 -3.613 1.00 88.62 126 LEU A CA 1
ATOM 960 C C . LEU A 1 126 ? -4.001 -4.610 -5.078 1.00 88.62 126 LEU A C 1
ATOM 962 O O . LEU A 1 126 ? -4.222 -3.640 -5.791 1.00 88.62 126 LEU A O 1
ATOM 966 N N . ALA A 1 127 ? -3.471 -5.737 -5.541 1.00 86.69 127 ALA A N 1
ATOM 967 C CA . ALA A 1 127 ? -3.104 -5.911 -6.936 1.00 86.69 127 ALA A CA 1
ATOM 968 C C . ALA A 1 127 ? -4.290 -5.756 -7.890 1.00 86.69 127 ALA A C 1
ATOM 970 O O . ALA A 1 127 ? -4.148 -5.168 -8.956 1.00 86.69 127 ALA A O 1
ATOM 971 N N . HIS A 1 128 ? -5.467 -6.246 -7.502 1.00 85.56 128 HIS A N 1
ATOM 972 C CA . HIS A 1 128 ? -6.679 -6.066 -8.290 1.00 85.56 128 HIS A CA 1
ATOM 973 C C . HIS A 1 128 ? -7.147 -4.605 -8.303 1.00 85.56 128 HIS A C 1
ATOM 975 O O . HIS A 1 128 ? -7.588 -4.114 -9.335 1.00 85.56 128 HIS A O 1
ATOM 981 N N . GLY A 1 129 ? -7.073 -3.900 -7.171 1.00 87.50 129 GLY A N 1
ATOM 982 C CA . GLY A 1 129 ? -7.495 -2.498 -7.080 1.00 87.50 129 GLY A CA 1
ATOM 983 C C . GLY A 1 129 ? -6.522 -1.513 -7.734 1.00 87.50 129 GLY A C 1
ATOM 984 O O . GLY A 1 129 ? -6.949 -0.502 -8.278 1.00 87.50 129 GLY A O 1
ATOM 985 N N . LEU A 1 130 ? -5.226 -1.823 -7.705 1.00 88.75 130 LEU A N 1
ATOM 986 C CA . LEU A 1 130 ? -4.130 -0.964 -8.161 1.00 88.75 130 LEU A CA 1
ATOM 987 C C . LEU A 1 130 ? -3.409 -1.553 -9.381 1.00 88.75 130 LEU A C 1
ATOM 989 O O . LEU A 1 130 ? -2.219 -1.330 -9.569 1.00 88.75 130 LEU A O 1
ATOM 993 N N . PHE A 1 131 ? -4.113 -2.317 -10.215 1.00 84.88 131 PHE A N 1
ATOM 994 C CA . PHE A 1 131 ? -3.497 -3.057 -11.322 1.00 84.88 131 PHE A CA 1
ATOM 995 C C . PHE A 1 131 ? -2.805 -2.164 -12.368 1.00 84.88 131 PHE A C 1
ATOM 997 O O . PHE A 1 131 ? -1.892 -2.626 -13.042 1.00 84.88 131 PHE A O 1
ATOM 1004 N N . VAL A 1 132 ? -3.251 -0.910 -12.513 1.00 87.81 132 VAL A N 1
ATOM 1005 C CA . VAL A 1 132 ? -2.632 0.102 -13.393 1.00 87.81 132 VAL A CA 1
ATOM 1006 C C . VAL A 1 132 ? -1.313 0.602 -12.798 1.00 87.81 132 VAL A C 1
ATOM 1008 O O . VAL A 1 132 ? -0.358 0.898 -13.509 1.00 87.81 132 VAL A O 1
ATOM 1011 N N . ASN A 1 133 ? -1.229 0.626 -11.469 1.00 90.69 133 ASN A N 1
ATOM 1012 C CA . ASN A 1 133 ? -0.091 1.137 -10.722 1.00 90.69 133 ASN A CA 1
ATOM 1013 C C . ASN A 1 133 ? 0.878 0.001 -10.386 1.00 90.69 133 ASN A C 1
ATOM 1015 O O . ASN A 1 133 ? 1.148 -0.296 -9.219 1.00 90.69 133 ASN A O 1
ATOM 1019 N N . ALA A 1 134 ? 1.372 -0.669 -11.420 1.00 91.31 134 ALA A N 1
ATOM 1020 C CA . ALA A 1 134 ? 2.294 -1.783 -11.283 1.00 91.31 134 ALA A CA 1
ATOM 1021 C C . ALA A 1 134 ? 3.571 -1.547 -12.097 1.00 91.31 134 ALA A C 1
ATOM 1023 O O . ALA A 1 134 ? 3.551 -0.886 -13.136 1.00 91.31 134 ALA A O 1
ATOM 1024 N N . ALA A 1 135 ? 4.692 -2.073 -11.609 1.00 91.25 135 ALA A N 1
ATOM 1025 C CA . ALA A 1 135 ? 5.986 -2.002 -12.274 1.00 91.25 135 ALA A CA 1
ATOM 1026 C C . ALA A 1 135 ? 6.706 -3.353 -12.228 1.00 91.25 135 ALA A C 1
ATOM 1028 O O . ALA A 1 135 ? 6.535 -4.134 -11.288 1.00 91.25 135 ALA A O 1
ATOM 1029 N N . GLU A 1 136 ? 7.519 -3.607 -13.245 1.00 90.44 136 GLU A N 1
ATOM 1030 C CA . GLU A 1 136 ? 8.290 -4.835 -13.432 1.00 90.44 136 GLU A CA 1
ATOM 1031 C C . GLU A 1 136 ? 9.788 -4.553 -13.361 1.00 90.44 136 GLU A C 1
ATOM 1033 O O . GLU A 1 136 ? 10.273 -3.579 -13.942 1.00 90.44 136 GLU A O 1
ATOM 1038 N N . LEU A 1 137 ? 10.514 -5.441 -12.683 1.00 90.19 137 LEU A N 1
ATOM 1039 C CA . LEU A 1 137 ? 11.968 -5.465 -12.661 1.00 90.19 137 LEU A CA 1
ATOM 1040 C C . LEU A 1 137 ? 12.512 -6.000 -13.990 1.00 90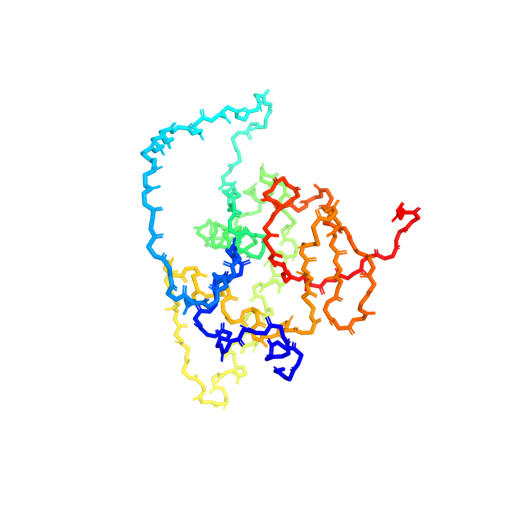.19 137 LEU A C 1
ATOM 1042 O O . LEU A 1 137 ? 12.378 -7.187 -14.309 1.00 90.19 137 LEU A O 1
ATOM 1046 N N . GLN A 1 138 ? 13.194 -5.130 -14.718 1.00 90.75 138 GLN A N 1
ATOM 1047 C CA . GLN A 1 138 ? 13.854 -5.450 -15.970 1.00 90.75 138 GLN A CA 1
ATOM 1048 C C . GLN A 1 138 ? 15.190 -6.187 -15.734 1.00 90.75 138 GLN A C 1
ATOM 1050 O O . GLN A 1 138 ? 15.764 -6.128 -14.639 1.00 90.75 138 GLN A O 1
ATOM 1055 N N . PRO A 1 139 ? 15.714 -6.919 -16.739 1.00 87.56 139 PRO A N 1
ATOM 1056 C CA . PRO A 1 139 ? 16.983 -7.648 -16.624 1.00 87.56 139 PRO A CA 1
ATOM 1057 C C . PRO A 1 139 ? 18.202 -6.762 -16.332 1.00 87.56 139 PRO A C 1
ATOM 1059 O O . PRO A 1 139 ? 19.183 -7.246 -15.772 1.00 87.56 139 PRO A O 1
ATOM 1062 N N . ASP A 1 140 ? 18.137 -5.480 -16.691 1.00 87.75 140 ASP A N 1
ATOM 1063 C CA . ASP A 1 140 ? 19.157 -4.464 -16.401 1.00 87.75 140 ASP A CA 1
ATOM 1064 C C . ASP A 1 140 ? 19.146 -3.997 -14.929 1.00 87.75 140 ASP A C 1
ATOM 1066 O O . ASP A 1 140 ? 20.039 -3.270 -14.492 1.00 87.75 140 ASP A O 1
ATOM 1070 N N . GLY A 1 141 ? 18.155 -4.435 -14.145 1.00 85.44 141 GLY A N 1
ATOM 1071 C CA . GLY A 1 141 ? 17.972 -4.069 -12.745 1.00 85.44 141 GLY A CA 1
ATOM 1072 C C . GLY A 1 141 ? 17.163 -2.789 -12.517 1.00 85.44 141 GLY A C 1
ATOM 1073 O O . GLY A 1 14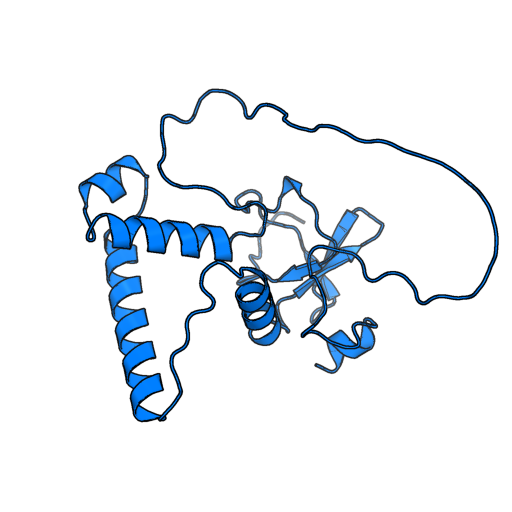1 ? 16.992 -2.409 -11.353 1.00 85.44 141 GLY A O 1
ATOM 1074 N N . SER A 1 142 ? 16.668 -2.140 -13.576 1.00 89.25 142 SER A N 1
ATOM 1075 C CA . SER A 1 142 ? 15.739 -1.008 -13.499 1.00 89.25 142 SER A CA 1
ATOM 1076 C C . SER A 1 142 ? 14.291 -1.491 -13.347 1.00 89.25 142 SER A C 1
ATOM 1078 O O . SER A 1 142 ? 13.975 -2.642 -13.650 1.00 89.25 142 SER A O 1
ATOM 1080 N N . TYR A 1 143 ? 13.392 -0.636 -12.853 1.00 91.31 143 TYR A N 1
ATOM 1081 C CA . TYR A 1 143 ? 11.957 -0.927 -12.901 1.00 91.31 143 TYR A CA 1
ATOM 1082 C C . TYR A 1 143 ? 11.314 -0.164 -14.049 1.00 91.31 143 TYR A C 1
ATOM 1084 O O . TYR A 1 143 ? 11.649 0.987 -14.308 1.00 91.31 143 TYR A O 1
ATOM 1092 N N . THR A 1 144 ? 10.351 -0.788 -14.715 1.00 92.00 144 THR A N 1
ATOM 1093 C CA . THR A 1 144 ? 9.529 -0.143 -15.744 1.00 92.00 144 THR A CA 1
ATOM 1094 C C . THR A 1 144 ? 8.064 -0.234 -15.347 1.00 92.00 144 THR A C 1
ATOM 1096 O O . THR A 1 144 ? 7.581 -1.310 -14.990 1.00 92.00 144 THR A O 1
ATOM 1099 N N . ALA A 1 145 ? 7.356 0.894 -15.376 1.00 91.31 145 ALA A N 1
ATOM 1100 C CA . ALA A 1 145 ? 5.919 0.927 -15.127 1.00 91.31 145 ALA A CA 1
ATOM 1101 C C . ALA A 1 145 ? 5.165 0.204 -16.253 1.00 91.31 145 ALA A C 1
ATOM 1103 O O . ALA A 1 145 ? 5.437 0.432 -17.429 1.00 91.31 145 ALA A O 1
ATOM 1104 N N . LEU A 1 146 ? 4.208 -0.653 -15.901 1.00 88.38 146 LEU A N 1
ATOM 1105 C CA . LEU A 1 146 ? 3.519 -1.517 -16.864 1.00 88.38 146 LEU A CA 1
ATOM 1106 C C . LEU A 1 146 ? 2.533 -0.765 -17.764 1.00 88.38 146 LEU A C 1
ATOM 1108 O O . LEU A 1 146 ? 2.316 -1.176 -18.896 1.00 88.38 146 LEU A O 1
ATOM 1112 N N . ASP A 1 147 ? 1.931 0.312 -17.261 1.00 87.19 147 ASP A N 1
ATOM 1113 C CA . ASP A 1 147 ? 0.960 1.107 -18.019 1.00 87.19 147 ASP A CA 1
ATOM 1114 C C . ASP A 1 147 ? 1.647 2.136 -18.931 1.00 87.19 147 ASP A C 1
ATOM 1116 O O . ASP A 1 147 ? 1.360 2.221 -20.122 1.00 87.19 147 ASP A O 1
ATOM 1120 N N . THR A 1 148 ? 2.601 2.896 -18.386 1.00 87.00 148 THR A N 1
ATOM 1121 C CA . THR A 1 148 ? 3.246 4.011 -19.098 1.00 87.00 148 THR A CA 1
ATOM 1122 C C . THR A 1 148 ? 4.555 3.636 -19.788 1.00 87.00 148 THR A C 1
ATOM 1124 O O . THR A 1 148 ? 5.089 4.451 -20.539 1.00 87.00 148 THR A O 1
ATOM 1127 N N . HIS A 1 149 ? 5.102 2.445 -19.522 1.00 88.31 149 HIS A N 1
ATOM 1128 C CA . HIS A 1 149 ? 6.427 2.003 -19.979 1.00 88.31 149 HIS A CA 1
ATOM 1129 C C . HIS A 1 149 ? 7.575 2.961 -19.620 1.00 88.31 149 HIS A C 1
ATOM 1131 O O . HIS A 1 149 ? 8.634 2.946 -20.247 1.00 88.31 149 HIS A O 1
ATOM 1137 N N . GLN A 1 150 ? 7.386 3.801 -18.601 1.00 90.31 150 GLN A N 1
ATOM 1138 C CA . GLN A 1 150 ? 8.416 4.722 -18.137 1.00 90.31 150 GLN A CA 1
ATOM 1139 C C . GLN A 1 150 ? 9.357 4.035 -17.141 1.00 90.31 150 GLN A C 1
ATOM 1141 O O . GLN A 1 150 ? 8.894 3.224 -16.326 1.00 90.31 150 GLN A O 1
ATOM 1146 N N . PRO A 1 151 ? 10.659 4.373 -17.164 1.00 91.12 151 PRO A N 1
ATOM 1147 C CA . PRO A 1 151 ? 11.592 3.915 -16.149 1.00 91.12 151 PRO A CA 1
ATOM 1148 C C . PRO A 1 151 ? 11.223 4.536 -14.800 1.00 91.12 151 PRO A C 1
ATOM 1150 O O . PRO A 1 151 ? 10.985 5.739 -14.684 1.00 91.12 151 PRO A O 1
ATOM 1153 N N . VAL A 1 152 ? 11.164 3.698 -13.774 1.00 92.31 152 VAL A N 1
ATOM 1154 C CA . VAL A 1 152 ? 10.831 4.071 -12.401 1.00 92.31 152 VAL A CA 1
ATOM 1155 C C . VAL A 1 152 ? 11.813 3.413 -11.437 1.00 92.31 152 VAL A C 1
ATOM 1157 O O . VAL A 1 152 ? 12.499 2.445 -11.764 1.00 92.31 152 VAL A O 1
ATOM 1160 N N . ALA A 1 153 ? 11.885 3.935 -10.217 1.00 91.25 153 ALA A N 1
ATOM 1161 C CA . ALA A 1 153 ? 12.715 3.379 -9.160 1.00 91.25 153 ALA A CA 1
ATOM 1162 C C . ALA A 1 153 ? 11.919 3.273 -7.859 1.00 91.25 153 ALA A C 1
ATOM 1164 O O . ALA A 1 153 ? 11.068 4.112 -7.559 1.00 91.25 153 ALA A O 1
ATOM 1165 N N . ILE A 1 154 ? 12.218 2.246 -7.061 1.00 90.50 154 ILE A N 1
ATOM 1166 C CA . ILE A 1 154 ? 11.652 2.124 -5.717 1.00 90.50 154 ILE A CA 1
ATOM 1167 C C . ILE A 1 154 ? 12.241 3.236 -4.847 1.00 90.50 154 ILE A C 1
ATOM 1169 O O . ILE A 1 154 ? 13.459 3.404 -4.766 1.00 90.50 154 ILE A O 1
ATOM 1173 N N . HIS A 1 155 ? 11.374 3.984 -4.169 1.00 89.69 155 HIS A N 1
ATOM 1174 C CA . HIS A 1 155 ? 11.811 5.046 -3.276 1.00 89.69 155 HIS A CA 1
ATOM 1175 C C . HIS A 1 155 ? 1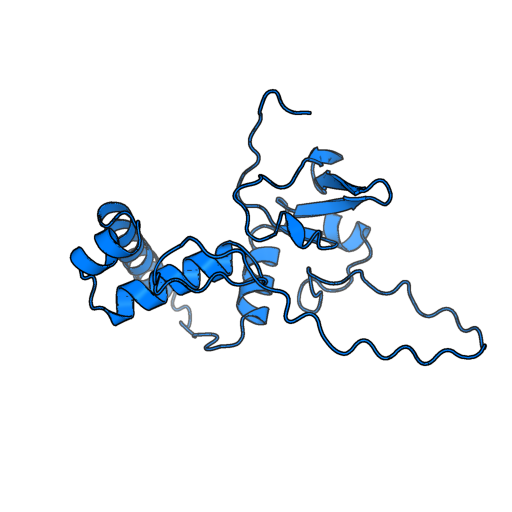2.590 4.471 -2.069 1.00 89.69 155 HIS A C 1
ATOM 1177 O O . HIS A 1 155 ? 12.135 3.484 -1.482 1.00 89.69 155 HIS A O 1
ATOM 1183 N N . PRO A 1 156 ? 13.705 5.091 -1.625 1.00 87.94 156 PRO A N 1
ATOM 1184 C CA . PRO A 1 156 ? 14.532 4.578 -0.523 1.00 87.94 156 PRO A CA 1
ATOM 1185 C C . PRO A 1 156 ? 13.809 4.387 0.816 1.00 87.94 156 PRO A C 1
ATOM 1187 O O . PRO A 1 156 ? 14.294 3.658 1.675 1.00 87.94 156 PRO A O 1
ATOM 1190 N N . SER A 1 157 ? 12.662 5.043 1.018 1.00 86.69 157 SER A N 1
ATOM 1191 C CA . SER A 1 157 ? 11.853 4.873 2.232 1.00 86.69 157 SER A CA 1
ATOM 1192 C C . SER A 1 157 ? 11.034 3.579 2.259 1.00 86.69 157 SER A C 1
ATOM 1194 O O . SER A 1 157 ? 10.490 3.242 3.307 1.00 86.69 157 SER A O 1
ATOM 1196 N N . SER A 1 158 ? 10.875 2.898 1.121 1.00 87.25 158 SER A N 1
ATOM 1197 C CA . SER A 1 158 ? 10.085 1.669 1.027 1.00 87.25 158 SER A CA 1
ATOM 1198 C C . SER A 1 158 ? 10.815 0.497 1.677 1.00 87.25 158 SER A C 1
ATOM 1200 O O . SER A 1 158 ? 12.025 0.326 1.508 1.00 87.25 158 SER A O 1
ATOM 1202 N N . VAL A 1 159 ? 10.067 -0.387 2.341 1.00 85.88 159 VAL A N 1
ATOM 1203 C CA . VAL A 1 159 ? 10.611 -1.649 2.873 1.00 85.88 159 VAL A CA 1
ATOM 1204 C C . VAL A 1 159 ? 11.105 -2.587 1.766 1.00 85.88 159 VAL A C 1
ATOM 1206 O O . VAL A 1 159 ? 11.894 -3.490 2.038 1.00 85.88 159 VAL A O 1
ATOM 1209 N N . LEU A 1 160 ? 10.657 -2.378 0.523 1.00 85.62 160 LEU A N 1
ATOM 1210 C CA . LEU A 1 160 ? 11.003 -3.201 -0.638 1.00 85.62 160 LEU A CA 1
ATOM 1211 C C . LEU A 1 160 ? 12.259 -2.719 -1.376 1.00 85.62 160 LEU A C 1
ATOM 1213 O O . LEU A 1 160 ? 12.701 -3.397 -2.303 1.00 85.62 160 LEU A O 1
ATOM 1217 N N . PHE A 1 161 ? 12.871 -1.606 -0.953 1.00 85.25 161 PHE A N 1
ATOM 1218 C CA . PHE A 1 161 ? 14.044 -1.025 -1.618 1.00 85.25 161 PHE A CA 1
ATOM 1219 C C . PHE A 1 161 ? 15.212 -2.018 -1.763 1.00 85.25 161 PHE A C 1
ATOM 1221 O O . PHE A 1 161 ? 15.891 -2.041 -2.786 1.00 85.25 161 PHE A O 1
ATOM 1228 N N . GLN A 1 162 ? 15.412 -2.885 -0.765 1.00 81.31 162 GLN A N 1
ATOM 1229 C CA . GLN A 1 162 ? 16.480 -3.893 -0.770 1.00 81.31 162 GLN A CA 1
ATOM 1230 C C . GLN A 1 162 ? 16.041 -5.258 -1.319 1.00 81.31 162 GLN A C 1
ATOM 1232 O O . GLN A 1 162 ? 16.880 -6.015 -1.795 1.00 81.31 162 GLN A O 1
ATOM 1237 N N . ALA A 1 163 ? 14.746 -5.583 -1.267 1.00 81.31 163 ALA A N 1
ATOM 1238 C CA . ALA A 1 163 ? 14.238 -6.910 -1.623 1.00 81.31 163 ALA A CA 1
ATOM 1239 C C . ALA A 1 163 ? 14.186 -7.161 -3.141 1.00 81.31 163 ALA A C 1
ATOM 1241 O O . ALA A 1 163 ? 14.148 -8.314 -3.557 1.00 81.31 163 ALA A O 1
ATOM 1242 N N . LYS A 1 164 ? 14.164 -6.088 -3.947 1.00 83.25 164 LYS A N 1
ATOM 1243 C CA . LYS A 1 164 ? 14.080 -6.098 -5.419 1.00 83.25 164 LYS A CA 1
ATOM 1244 C C . LYS A 1 164 ? 13.172 -7.213 -6.000 1.00 83.25 164 LYS A C 1
ATOM 1246 O O . LYS A 1 164 ? 13.658 -8.060 -6.752 1.00 83.25 164 LYS A O 1
ATOM 1251 N N . PRO A 1 165 ? 11.875 -7.253 -5.642 1.00 87.56 165 PRO A N 1
ATOM 1252 C CA . PRO A 1 165 ? 10.953 -8.264 -6.157 1.00 87.56 165 PRO A CA 1
ATOM 1253 C C . PRO A 1 165 ? 10.706 -8.098 -7.664 1.00 87.56 165 PRO A C 1
ATOM 1255 O O . PRO A 1 165 ? 10.883 -7.023 -8.228 1.00 87.56 165 PRO A O 1
ATOM 1258 N N . ALA A 1 166 ? 10.254 -9.169 -8.318 1.00 88.00 166 ALA A N 1
ATOM 1259 C CA . ALA A 1 166 ? 10.011 -9.173 -9.761 1.00 88.00 166 ALA A CA 1
ATOM 1260 C C . ALA A 1 166 ? 8.954 -8.152 -10.203 1.00 88.00 166 ALA A C 1
ATOM 1262 O O . ALA A 1 166 ? 9.137 -7.472 -11.209 1.00 88.00 166 ALA A O 1
ATOM 1263 N N . TYR A 1 167 ? 7.870 -8.041 -9.434 1.00 88.81 167 TYR A N 1
ATOM 1264 C CA . TYR A 1 167 ? 6.803 -7.083 -9.670 1.00 88.81 167 TYR A CA 1
ATOM 1265 C C . TYR A 1 167 ? 6.506 -6.312 -8.394 1.00 88.81 167 TYR A C 1
ATOM 1267 O O . TYR A 1 167 ? 6.571 -6.841 -7.281 1.00 88.81 167 TYR A O 1
ATOM 1275 N N . VAL A 1 168 ? 6.135 -5.050 -8.561 1.00 90.38 168 VAL A N 1
ATOM 1276 C CA . VAL A 1 168 ? 5.695 -4.187 -7.469 1.00 90.38 168 VAL A CA 1
ATOM 1277 C C . VAL A 1 168 ? 4.405 -3.489 -7.846 1.00 90.38 168 VAL A C 1
ATOM 1279 O O . VAL A 1 168 ? 4.205 -3.098 -8.991 1.00 90.38 168 VAL A O 1
ATOM 1282 N N . VAL A 1 169 ? 3.543 -3.313 -6.853 1.00 91.19 169 VAL A N 1
ATOM 1283 C CA . VAL A 1 169 ? 2.369 -2.447 -6.940 1.00 91.19 169 VAL A CA 1
ATOM 1284 C C . VAL A 1 169 ? 2.659 -1.213 -6.099 1.00 91.19 169 VAL A C 1
ATOM 1286 O O . VAL A 1 169 ? 3.053 -1.338 -4.935 1.00 91.19 169 VAL A O 1
ATOM 1289 N N . PHE A 1 170 ? 2.476 -0.033 -6.679 1.00 91.75 170 PHE A N 1
ATOM 1290 C CA . PHE A 1 170 ? 2.728 1.248 -6.027 1.00 91.75 170 PHE A CA 1
ATOM 1291 C C . PHE A 1 170 ? 1.430 2.042 -5.845 1.00 91.75 170 PHE A C 1
ATOM 1293 O O . PHE A 1 170 ? 0.436 1.827 -6.531 1.00 91.75 170 PHE A O 1
ATOM 1300 N N . ASN A 1 171 ? 1.425 2.956 -4.875 1.00 91.62 171 ASN A N 1
ATOM 1301 C CA . ASN A 1 171 ? 0.286 3.849 -4.653 1.00 91.62 171 ASN A CA 1
ATOM 1302 C C . ASN A 1 171 ? 0.421 5.154 -5.449 1.00 91.62 171 ASN A C 1
ATOM 1304 O O . ASN A 1 171 ? -0.566 5.669 -5.958 1.00 91.62 171 ASN A O 1
ATOM 1308 N N . GLU A 1 172 ? 1.642 5.678 -5.556 1.00 90.69 172 GLU A N 1
ATOM 1309 C CA . GLU A 1 172 ? 1.928 6.982 -6.151 1.00 90.69 172 GLU A CA 1
ATOM 1310 C C . GLU A 1 172 ? 3.279 6.955 -6.875 1.00 90.69 172 GLU A C 1
ATOM 1312 O O . GLU A 1 172 ? 4.208 6.274 -6.430 1.00 90.69 172 GLU A O 1
ATOM 1317 N N . LEU A 1 173 ? 3.380 7.702 -7.979 1.00 90.00 173 LEU A N 1
ATOM 1318 C CA . LEU A 1 173 ? 4.636 7.985 -8.673 1.00 90.00 173 LEU A CA 1
ATOM 1319 C C . LEU A 1 173 ? 5.086 9.401 -8.336 1.00 90.00 173 LEU A C 1
ATOM 1321 O O . LEU A 1 173 ? 4.372 10.367 -8.594 1.00 90.00 173 LEU A O 1
ATOM 1325 N N . LEU A 1 17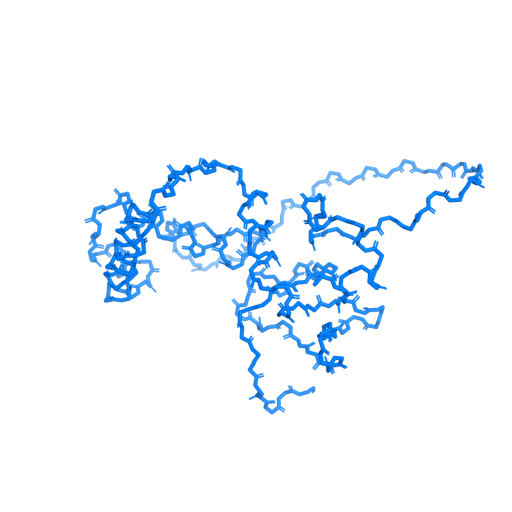4 ? 6.293 9.516 -7.790 1.00 89.69 174 LEU A N 1
ATOM 1326 C CA . LEU A 1 174 ? 6.899 10.799 -7.463 1.00 89.69 174 LEU A CA 1
ATOM 1327 C C . LEU A 1 174 ? 7.853 11.206 -8.579 1.00 89.69 174 LEU A C 1
ATOM 1329 O O . LEU A 1 174 ? 8.852 10.530 -8.826 1.00 89.69 174 LEU A O 1
ATOM 1333 N N . HIS A 1 175 ? 7.570 12.336 -9.223 1.00 85.88 175 HIS A N 1
ATOM 1334 C CA . HIS A 1 175 ? 8.511 12.929 -10.160 1.00 85.88 175 HIS A CA 1
ATOM 1335 C C . HIS A 1 175 ? 9.553 13.723 -9.372 1.00 85.88 175 HIS A C 1
ATOM 1337 O O . HIS A 1 175 ? 9.242 14.733 -8.739 1.00 85.88 175 HIS A O 1
ATOM 1343 N N . THR A 1 176 ? 10.789 13.238 -9.368 1.00 85.25 176 THR A N 1
ATOM 1344 C CA . THR A 1 176 ? 11.913 13.893 -8.692 1.00 85.25 176 THR A CA 1
ATOM 1345 C C . THR A 1 176 ? 13.048 14.077 -9.684 1.00 85.25 176 THR A C 1
ATOM 1347 O O . THR A 1 176 ? 13.097 13.396 -10.701 1.00 85.25 176 THR A O 1
ATOM 1350 N N . SER A 1 177 ? 14.000 14.956 -9.382 1.00 76.94 177 SER A N 1
ATOM 1351 C CA . SER A 1 177 ? 15.1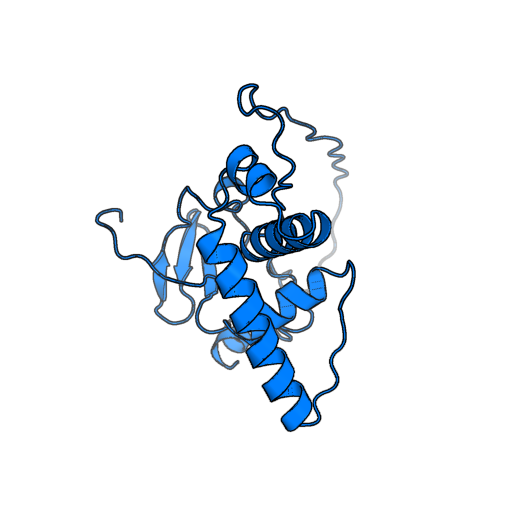75 15.201 -10.231 1.00 76.94 177 SER A CA 1
ATOM 1352 C C . SER A 1 177 ? 16.127 13.999 -10.351 1.00 76.94 177 SER A C 1
ATOM 1354 O O . SER A 1 177 ? 17.198 14.133 -10.937 1.00 76.94 177 SER A O 1
ATOM 1356 N N . LYS A 1 178 ? 15.794 12.856 -9.737 1.00 55.66 178 LYS A N 1
ATOM 1357 C CA . LYS A 1 178 ? 16.557 11.616 -9.832 1.00 55.66 178 LYS A CA 1
ATOM 1358 C C . LYS A 1 178 ? 15.964 10.746 -10.939 1.00 55.66 178 LYS A C 1
ATOM 1360 O O . LYS A 1 178 ? 14.869 10.213 -10.772 1.00 55.66 178 LYS A O 1
ATOM 1365 N N . CYS A 1 179 ? 16.738 10.618 -12.012 1.00 42.53 179 CYS A N 1
ATOM 1366 C CA . CYS A 1 179 ? 16.607 9.633 -13.079 1.00 42.53 179 CYS A CA 1
ATOM 1367 C C . CYS A 1 179 ? 17.839 8.727 -13.029 1.00 42.53 179 CYS A C 1
ATOM 1369 O O . CYS A 1 179 ? 18.948 9.286 -12.850 1.00 42.53 179 CYS A O 1
#

Organism: NCBI:txid861788

pLDDT: mean 74.4, std 21.9, range [25.02, 96.5]

Sequence (179 aa):
MLQLLALGIPDVMNFDFTSKPSPGKGNALGSGAAGSARGCMEERPSCCRQTSIVLRSEGDHLTLLNIYRAFKKVNANKEWCRENFVNSRNMSMVGEVRAQLREICLKLSMKLESCGSDTGRVRRCLAHGLFVNAAELQPDGSYTALDTHQPVAIHPSSVLFQAKPAYVVFNELLHTSKC

InterPro domains:
  IPR011709 DEAD-box helicase, OB fold [PF07717] (122-178)